Protein AF-A0A2D7A8H5-F1 (afdb_monomer_lite)

Sequence (105 aa):
MLVLTRVKIGVGGHPIDDLVSDLFSDKAAAQIIGRDYIQSTRDPFTIRKKMDSLLQVISGYDAPTKKRTVKKLIKHDFITARVVIVNGWVLSETEVTLCTLALTS

Radius of gyration: 16.03 Å; chains: 1; bounding box: 33×27×60 Å

Foldseek 3Di:
DDDPPPPPPVPDDDLLVLLCVVVPVDLVVLLVLLVQVCVPDPDPPVLVVLLVVLCVVLPPDDSVVNNVVLVVQQVVQVVVVQWDAGPNDIGHPSSSSSSNVSNVD

pLDDT: mean 79.98, std 19.79, range [26.8, 96.19]

Structure (mmCIF, N/CA/C/O backbone):
data_AF-A0A2D7A8H5-F1
#
_entry.id   AF-A0A2D7A8H5-F1
#
loop_
_atom_site.group_PDB
_atom_site.id
_atom_site.type_symbol
_atom_site.label_atom_id
_atom_site.label_alt_id
_atom_site.label_comp_id
_atom_site.label_asym_id
_atom_site.label_entity_id
_atom_site.label_seq_id
_atom_site.pdbx_PDB_ins_code
_atom_site.Cartn_x
_atom_site.Cartn_y
_atom_site.Cartn_z
_atom_site.occupancy
_atom_site.B_iso_or_equiv
_atom_site.auth_seq_id
_atom_site.auth_comp_id
_atom_site.auth_asym_id
_atom_site.auth_atom_id
_atom_site.pdbx_PDB_model_num
ATOM 1 N N . MET A 1 1 ? 17.859 12.079 -46.114 1.00 34.06 1 MET A N 1
ATOM 2 C CA . MET A 1 1 ? 17.220 10.760 -45.926 1.00 34.06 1 MET A CA 1
ATOM 3 C C . MET A 1 1 ? 17.299 10.421 -44.442 1.00 34.06 1 MET A C 1
ATOM 5 O O . MET A 1 1 ? 18.342 9.987 -43.978 1.00 34.06 1 MET A O 1
ATOM 9 N N . LEU A 1 2 ? 16.263 10.771 -43.673 1.00 28.75 2 LEU A N 1
ATOM 10 C CA . LEU A 1 2 ? 16.214 10.563 -42.221 1.00 28.75 2 LEU A CA 1
ATOM 11 C C . LEU A 1 2 ? 15.609 9.184 -41.952 1.00 28.75 2 LEU A C 1
ATOM 13 O O . LEU A 1 2 ? 14.432 8.952 -42.219 1.00 28.75 2 LEU A O 1
ATOM 17 N N . VAL A 1 3 ? 16.444 8.262 -41.481 1.00 28.30 3 VAL A N 1
ATOM 18 C CA . VAL A 1 3 ? 16.031 6.921 -41.066 1.00 28.30 3 VAL A CA 1
ATOM 19 C C . VAL A 1 3 ? 15.290 7.057 -39.738 1.00 28.30 3 VAL A C 1
ATOM 21 O O . VAL A 1 3 ? 15.896 7.269 -38.691 1.00 28.30 3 VAL A O 1
ATOM 24 N N . LEU A 1 4 ? 13.960 6.974 -39.792 1.00 26.80 4 LEU A N 1
ATOM 25 C CA . LEU A 1 4 ? 13.105 6.826 -38.617 1.00 26.80 4 LEU A CA 1
ATOM 26 C C . LEU A 1 4 ? 13.253 5.395 -38.100 1.00 26.80 4 LEU A C 1
ATOM 28 O O . LEU A 1 4 ? 12.494 4.494 -38.462 1.00 26.80 4 LEU A O 1
ATOM 32 N N . THR A 1 5 ? 14.260 5.172 -37.262 1.00 30.22 5 THR A N 1
ATOM 33 C CA . THR A 1 5 ? 14.376 3.938 -36.492 1.00 30.22 5 THR A CA 1
ATOM 34 C C . THR A 1 5 ? 13.172 3.877 -35.558 1.00 30.22 5 THR A C 1
ATOM 36 O O . THR A 1 5 ? 13.081 4.640 -34.597 1.00 30.22 5 THR A O 1
ATOM 39 N N . ARG A 1 6 ? 12.214 2.989 -35.856 1.00 27.44 6 ARG A N 1
ATOM 40 C CA . ARG A 1 6 ? 11.157 2.588 -34.922 1.00 27.44 6 ARG A CA 1
ATOM 41 C C . ARG A 1 6 ? 11.833 2.006 -33.684 1.00 27.44 6 ARG A C 1
ATOM 43 O O . ARG A 1 6 ? 12.094 0.807 -33.609 1.00 27.44 6 ARG A O 1
ATOM 50 N N . VAL A 1 7 ? 12.101 2.859 -32.702 1.00 28.33 7 VAL A N 1
ATOM 51 C CA . VAL A 1 7 ? 12.269 2.426 -31.324 1.00 28.33 7 VAL A CA 1
ATOM 52 C C . VAL A 1 7 ? 10.929 1.801 -30.964 1.00 28.33 7 VAL A C 1
ATOM 54 O O . VAL A 1 7 ? 9.924 2.496 -30.818 1.00 28.33 7 VAL A O 1
ATOM 57 N N . LYS A 1 8 ? 10.888 0.467 -30.899 1.00 32.56 8 LY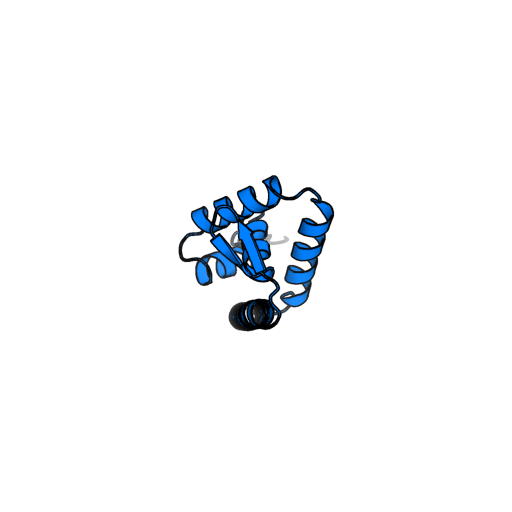S A N 1
ATOM 58 C CA . LYS A 1 8 ? 9.886 -0.224 -30.094 1.00 32.56 8 LYS A CA 1
ATOM 59 C C . LYS A 1 8 ? 10.098 0.324 -28.687 1.00 32.56 8 LYS A C 1
ATOM 61 O O . LYS A 1 8 ? 10.962 -0.154 -27.959 1.00 32.56 8 LYS A O 1
ATOM 66 N N . ILE A 1 9 ? 9.355 1.370 -28.340 1.00 34.94 9 ILE A N 1
ATOM 67 C CA . ILE A 1 9 ? 9.030 1.665 -26.956 1.00 34.94 9 ILE A CA 1
ATOM 68 C C . ILE A 1 9 ? 8.281 0.404 -26.545 1.00 34.94 9 ILE A C 1
ATOM 70 O O . ILE A 1 9 ? 7.115 0.228 -26.900 1.00 34.94 9 ILE A O 1
ATOM 74 N N . GLY A 1 10 ? 9.011 -0.565 -25.980 1.00 33.75 10 GLY A N 1
ATOM 75 C CA . GLY A 1 10 ? 8.391 -1.684 -25.295 1.00 33.75 10 GLY A CA 1
ATOM 76 C C . GLY A 1 10 ? 7.384 -1.035 -24.374 1.00 33.75 10 GLY A C 1
ATOM 77 O O . GLY A 1 10 ? 7.770 -0.135 -23.632 1.00 33.75 10 GLY A O 1
ATOM 78 N N . VAL A 1 11 ? 6.109 -1.355 -24.582 1.00 38.41 11 VAL A N 1
ATOM 79 C CA . VAL A 1 11 ? 4.982 -0.785 -23.852 1.00 38.41 11 VAL A CA 1
ATOM 80 C C . VAL A 1 11 ? 5.359 -0.900 -22.385 1.00 38.41 11 VAL A C 1
ATOM 82 O O . VAL A 1 11 ? 5.433 -2.005 -21.854 1.00 38.41 11 VAL A O 1
ATOM 85 N N . GLY A 1 12 ? 5.806 0.219 -21.816 1.00 34.38 12 GLY A N 1
ATOM 86 C CA . GLY A 1 12 ? 6.443 0.227 -20.517 1.00 34.38 12 GLY A CA 1
ATOM 87 C C . GLY A 1 12 ? 5.359 -0.135 -19.535 1.00 34.38 12 GLY A C 1
ATOM 88 O O . GLY A 1 12 ? 4.438 0.660 -19.361 1.00 34.38 12 GLY A O 1
ATOM 89 N N . GLY A 1 13 ? 5.443 -1.329 -18.945 1.00 42.16 13 GLY A N 1
ATOM 90 C CA . GLY A 1 13 ? 4.655 -1.636 -17.761 1.00 42.16 13 GLY A CA 1
ATOM 91 C C . GLY A 1 13 ? 4.832 -0.468 -16.805 1.00 42.16 13 GLY A C 1
ATOM 92 O O . GLY A 1 13 ? 5.955 0.035 -16.638 1.00 42.16 13 GLY A O 1
ATOM 93 N N . HIS A 1 14 ? 3.730 0.055 -16.271 1.00 53.53 14 HIS A N 1
ATOM 94 C CA . HIS A 1 14 ? 3.840 1.168 -15.347 1.00 53.53 14 HIS A CA 1
ATOM 95 C C . HIS A 1 14 ? 4.792 0.722 -14.226 1.00 53.53 14 HIS A C 1
ATOM 97 O O . HIS A 1 14 ? 4.675 -0.404 -13.754 1.00 53.53 14 HIS A O 1
ATOM 103 N N . PRO A 1 15 ? 5.731 1.560 -13.753 1.00 60.66 15 PRO A N 1
ATOM 104 C CA . PRO A 1 15 ? 6.701 1.171 -12.719 1.00 60.66 15 PRO A CA 1
ATOM 105 C C . PRO A 1 15 ? 6.062 0.707 -11.392 1.00 60.66 15 PRO A C 1
ATOM 107 O O . PRO A 1 15 ? 6.767 0.286 -10.478 1.00 60.66 15 PRO A O 1
ATOM 110 N N . ILE A 1 16 ? 4.738 0.827 -11.285 1.00 68.00 16 ILE A N 1
ATOM 111 C CA . ILE A 1 16 ? 3.877 0.311 -10.227 1.00 68.00 16 ILE A CA 1
ATOM 112 C C . ILE A 1 16 ? 3.471 -1.152 -10.464 1.00 68.00 16 ILE A C 1
ATOM 114 O O . ILE A 1 16 ? 3.352 -1.874 -9.486 1.00 68.00 16 ILE A O 1
ATOM 118 N N . ASP A 1 17 ? 3.298 -1.619 -11.702 1.00 66.50 17 ASP A N 1
ATOM 119 C CA . ASP A 1 17 ? 2.838 -2.984 -12.001 1.00 66.50 17 ASP A CA 1
ATOM 120 C C . ASP A 1 17 ? 3.811 -4.051 -11.512 1.00 66.50 17 ASP A C 1
ATOM 122 O O . ASP A 1 17 ? 3.390 -5.028 -10.889 1.00 66.50 17 ASP A O 1
ATOM 126 N N . ASP A 1 18 ? 5.108 -3.832 -11.730 1.00 68.38 18 ASP A N 1
ATOM 127 C CA . ASP A 1 18 ? 6.157 -4.716 -11.219 1.00 68.38 18 ASP A CA 1
ATOM 128 C C . ASP A 1 18 ? 6.149 -4.724 -9.689 1.00 68.38 18 ASP A C 1
ATOM 130 O O . ASP A 1 18 ? 6.306 -5.763 -9.057 1.00 68.38 18 ASP A O 1
ATOM 134 N N . LEU A 1 19 ? 5.911 -3.560 -9.078 1.00 71.94 19 LEU A N 1
ATOM 135 C CA . LEU A 1 19 ? 5.889 -3.403 -7.630 1.00 71.94 19 LEU A CA 1
ATOM 136 C C . LEU A 1 19 ? 4.658 -4.075 -7.002 1.00 71.94 19 LEU A C 1
ATOM 138 O O . LEU A 1 19 ? 4.772 -4.708 -5.956 1.00 71.94 19 LEU A O 1
ATOM 142 N N . VAL A 1 20 ? 3.495 -3.944 -7.642 1.00 72.44 20 VAL A N 1
ATOM 143 C CA . VAL A 1 20 ? 2.235 -4.564 -7.227 1.00 72.44 20 VAL A CA 1
ATOM 144 C C . VAL A 1 20 ? 2.329 -6.075 -7.384 1.00 72.44 20 VAL A C 1
ATOM 146 O O . VAL A 1 20 ? 2.005 -6.781 -6.440 1.00 72.44 20 VAL A O 1
ATOM 149 N N . SER A 1 21 ? 2.843 -6.574 -8.509 1.00 70.94 21 SER A N 1
ATOM 150 C CA . SER A 1 21 ? 3.009 -8.018 -8.740 1.00 70.94 21 SER A CA 1
ATOM 151 C C . SER A 1 21 ? 4.039 -8.650 -7.793 1.00 70.94 21 SER A C 1
ATOM 153 O O . SER A 1 21 ? 3.895 -9.800 -7.388 1.00 70.94 21 SER A O 1
ATOM 155 N N . ASP A 1 22 ? 5.067 -7.895 -7.395 1.00 70.25 22 ASP A N 1
ATOM 156 C CA . ASP A 1 22 ? 6.092 -8.358 -6.453 1.00 70.25 22 ASP A CA 1
ATOM 157 C C . ASP A 1 22 ? 5.662 -8.316 -4.978 1.00 70.25 22 ASP A C 1
ATOM 159 O O . ASP A 1 22 ? 6.254 -9.016 -4.146 1.00 70.25 22 ASP A O 1
ATOM 163 N N . LEU A 1 23 ? 4.734 -7.423 -4.620 1.00 71.38 23 LEU A N 1
ATOM 164 C CA . LEU A 1 23 ? 4.266 -7.228 -3.241 1.00 71.38 23 LEU A CA 1
ATOM 165 C C . LEU A 1 23 ? 2.960 -7.966 -2.963 1.00 71.38 23 LEU A C 1
ATOM 167 O O . LEU A 1 23 ? 2.760 -8.431 -1.843 1.00 71.38 23 LEU A O 1
ATOM 171 N N . PHE A 1 24 ? 2.112 -8.104 -3.976 1.00 74.75 24 PHE A N 1
ATOM 172 C CA . PHE A 1 24 ? 0.845 -8.805 -3.909 1.00 74.75 24 PHE A CA 1
ATOM 173 C C . PHE A 1 24 ? 0.907 -9.993 -4.857 1.00 74.75 24 PHE A C 1
ATOM 175 O O . PHE A 1 24 ? 1.078 -9.840 -6.062 1.00 74.75 24 PHE A O 1
ATOM 182 N N . SER A 1 25 ? 0.726 -11.194 -4.313 1.00 73.56 25 SER A N 1
ATOM 183 C CA . SER A 1 25 ? 0.704 -12.428 -5.106 1.00 73.56 25 SER A CA 1
ATOM 184 C C . SER A 1 25 ? -0.449 -12.478 -6.118 1.00 73.56 25 SER A C 1
ATOM 186 O O . SER A 1 25 ? -0.441 -13.326 -7.004 1.00 73.56 25 SER A O 1
ATOM 188 N N . ASP A 1 26 ? -1.428 -11.579 -5.987 1.00 81.94 26 ASP A N 1
ATOM 189 C CA . ASP A 1 26 ? -2.598 -11.466 -6.848 1.00 81.94 26 ASP A CA 1
ATOM 190 C C . ASP A 1 26 ? -2.908 -9.981 -7.140 1.00 81.94 26 ASP A C 1
ATOM 192 O O . ASP A 1 26 ? -3.388 -9.240 -6.274 1.00 81.94 26 ASP A O 1
ATOM 196 N N . LYS A 1 27 ? -2.641 -9.539 -8.382 1.00 83.06 27 LYS A N 1
ATOM 197 C CA . LYS A 1 27 ? -2.954 -8.173 -8.847 1.00 83.06 27 LYS A CA 1
ATOM 198 C C . LYS A 1 27 ? -4.461 -7.892 -8.796 1.00 83.06 27 LYS A C 1
ATOM 200 O O . LYS A 1 27 ? -4.849 -6.767 -8.483 1.00 83.06 27 LYS A O 1
ATOM 205 N N . ALA A 1 28 ? -5.314 -8.882 -9.069 1.00 86.25 28 ALA A N 1
ATOM 206 C CA . ALA A 1 28 ? -6.762 -8.697 -9.036 1.00 86.25 28 ALA A CA 1
ATOM 207 C C . ALA A 1 28 ? -7.245 -8.437 -7.603 1.00 86.25 28 ALA A C 1
ATOM 209 O O . ALA A 1 28 ? -8.042 -7.524 -7.384 1.00 86.25 28 ALA A O 1
ATOM 210 N N . ALA A 1 29 ? -6.698 -9.154 -6.618 1.00 86.12 29 ALA A N 1
ATOM 211 C CA . ALA A 1 29 ? -6.978 -8.889 -5.208 1.00 86.12 29 ALA A CA 1
ATOM 212 C C . ALA A 1 29 ? -6.559 -7.465 -4.796 1.00 86.12 29 ALA A C 1
ATOM 214 O O . ALA A 1 29 ? -7.337 -6.755 -4.157 1.00 86.12 29 ALA A O 1
ATOM 215 N N . ALA A 1 30 ? -5.374 -7.008 -5.222 1.00 88.75 30 ALA A N 1
ATOM 216 C CA . ALA A 1 30 ? -4.913 -5.642 -4.958 1.00 88.75 30 ALA A CA 1
ATOM 217 C C . ALA A 1 30 ? -5.857 -4.584 -5.563 1.00 88.75 30 ALA A C 1
ATOM 219 O O . ALA A 1 30 ? -6.202 -3.605 -4.902 1.00 88.75 30 ALA A O 1
ATOM 220 N N . GLN A 1 31 ? -6.339 -4.802 -6.789 1.00 90.88 31 GLN A N 1
ATOM 221 C CA . GLN A 1 31 ? -7.306 -3.910 -7.434 1.00 90.88 31 GLN A CA 1
ATOM 222 C C . GLN A 1 31 ? -8.666 -3.899 -6.723 1.00 90.88 31 GLN A C 1
ATOM 224 O O . GLN A 1 31 ? -9.264 -2.833 -6.574 1.00 90.88 31 GLN A O 1
ATOM 229 N N . ILE A 1 32 ? -9.160 -5.053 -6.263 1.00 91.69 32 ILE A N 1
ATOM 230 C CA . ILE A 1 32 ? -10.413 -5.139 -5.496 1.00 91.69 32 ILE A CA 1
ATOM 231 C C . ILE A 1 32 ? -10.291 -4.324 -4.205 1.00 91.69 32 ILE A C 1
ATOM 233 O O . ILE A 1 32 ? -11.093 -3.423 -3.975 1.00 91.69 32 ILE A O 1
ATOM 237 N N . ILE A 1 33 ? -9.228 -4.547 -3.429 1.00 90.94 33 ILE A N 1
ATOM 238 C CA . ILE A 1 33 ? -8.966 -3.807 -2.187 1.00 90.94 33 ILE A CA 1
ATOM 239 C C . ILE A 1 33 ? -8.839 -2.301 -2.455 1.00 90.94 33 ILE A C 1
ATOM 241 O O . ILE A 1 33 ? -9.396 -1.488 -1.718 1.00 90.94 33 ILE A O 1
ATOM 245 N N . GLY A 1 34 ? -8.125 -1.912 -3.517 1.00 92.06 34 GLY A N 1
ATOM 246 C CA . GLY A 1 34 ? -7.979 -0.508 -3.904 1.00 92.06 34 GLY A CA 1
ATOM 247 C C . GLY A 1 34 ? -9.321 0.143 -4.236 1.00 92.06 34 GLY A C 1
ATOM 248 O O . GLY A 1 34 ? -9.586 1.275 -3.829 1.00 92.06 34 GLY A O 1
ATOM 249 N N . ARG A 1 35 ? -10.198 -0.583 -4.938 1.00 93.12 35 ARG A N 1
ATOM 250 C CA . ARG A 1 35 ? -11.541 -0.112 -5.293 1.00 93.12 35 ARG A CA 1
ATOM 251 C C . ARG A 1 35 ? -12.408 0.059 -4.052 1.00 93.12 35 ARG A C 1
ATOM 253 O O . ARG A 1 35 ? -13.017 1.115 -3.891 1.00 93.12 35 ARG A O 1
ATOM 260 N N . ASP A 1 36 ? -12.417 -0.941 -3.179 1.00 93.00 36 ASP A N 1
ATOM 261 C CA . ASP A 1 36 ? -13.176 -0.922 -1.929 1.00 93.00 36 ASP A CA 1
ATOM 262 C C . ASP A 1 36 ? -12.720 0.235 -1.029 1.00 93.00 36 ASP A C 1
ATOM 264 O O . ASP A 1 36 ? -13.538 0.957 -0.453 1.00 93.00 36 ASP A O 1
ATOM 268 N N . TYR A 1 37 ? -11.409 0.487 -0.971 1.00 92.62 37 TYR A N 1
ATOM 269 C CA . TYR A 1 37 ? -10.862 1.620 -0.234 1.00 92.62 37 TYR A CA 1
ATOM 270 C C . TYR A 1 37 ? -11.354 2.964 -0.782 1.00 92.62 37 TYR A C 1
ATOM 272 O O . TYR A 1 37 ? -11.868 3.773 -0.010 1.00 92.62 37 TYR A O 1
ATOM 280 N N . ILE A 1 38 ? -11.271 3.196 -2.099 1.00 91.38 38 ILE A N 1
ATOM 281 C CA . ILE A 1 38 ? -11.788 4.429 -2.719 1.00 91.38 38 ILE 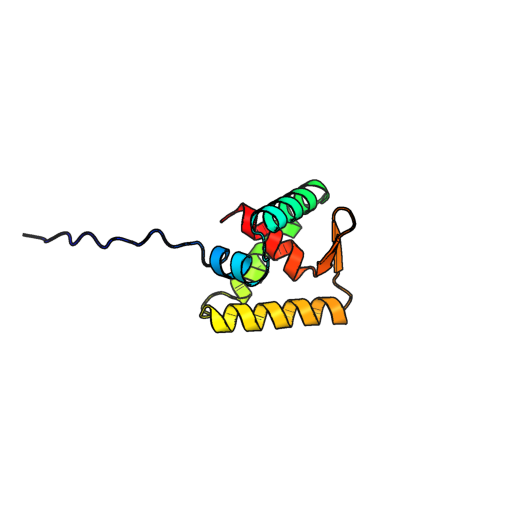A CA 1
ATOM 282 C C . ILE A 1 38 ? -13.278 4.607 -2.423 1.00 91.38 38 ILE A C 1
ATOM 284 O O . ILE A 1 38 ? -13.696 5.703 -2.059 1.00 91.38 38 ILE A O 1
ATOM 288 N N . GLN A 1 39 ? -14.075 3.547 -2.575 1.00 90.94 39 GLN A N 1
ATOM 289 C CA . GLN A 1 39 ? -15.527 3.608 -2.389 1.00 90.94 39 GLN A CA 1
ATOM 290 C C . GLN A 1 39 ? -15.928 3.868 -0.934 1.00 90.94 39 GLN A C 1
ATOM 292 O O . GLN A 1 39 ? -16.920 4.549 -0.681 1.00 90.94 39 GLN A O 1
ATOM 297 N N . SER A 1 40 ? -15.162 3.338 0.020 1.00 87.75 40 SER A N 1
ATOM 298 C CA . SER A 1 40 ? -15.403 3.544 1.452 1.00 87.75 40 SER A CA 1
ATOM 299 C C . SER A 1 40 ? -14.947 4.919 1.957 1.00 87.75 40 SER A C 1
ATOM 301 O O . SER A 1 40 ? -15.412 5.380 3.004 1.00 87.75 40 SER A O 1
ATOM 303 N N . THR A 1 41 ? -14.058 5.597 1.224 1.00 85.12 41 THR A N 1
ATOM 304 C CA . THR A 1 41 ? -13.528 6.899 1.626 1.00 85.12 41 THR A CA 1
ATOM 305 C C . THR A 1 41 ? -14.488 8.032 1.275 1.00 85.12 41 THR A C 1
ATOM 307 O O . THR A 1 41 ? -15.050 8.094 0.184 1.00 85.12 41 THR A O 1
ATOM 310 N N . ARG A 1 42 ? -14.614 9.009 2.179 1.00 80.38 42 ARG A N 1
ATOM 311 C CA . ARG A 1 42 ? -15.405 10.232 1.940 1.00 80.38 42 ARG A CA 1
ATOM 312 C C . ARG A 1 42 ? -14.604 11.372 1.306 1.00 80.38 42 ARG A C 1
ATOM 314 O O . ARG A 1 42 ? -15.198 12.353 0.876 1.00 80.38 42 ARG A O 1
ATOM 321 N N . ASP A 1 43 ? 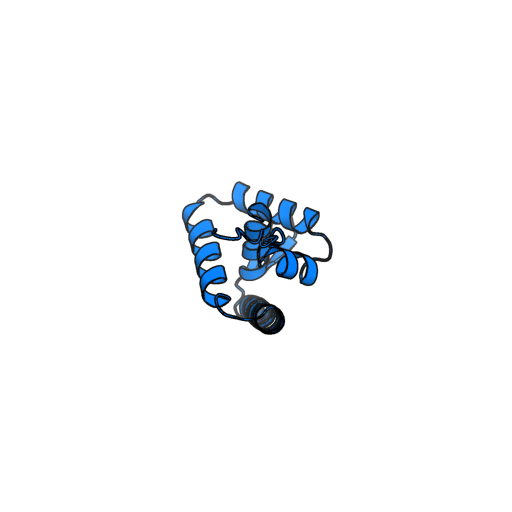-13.279 11.244 1.250 1.00 84.06 43 ASP A N 1
ATOM 322 C CA . ASP A 1 43 ? -12.366 12.251 0.708 1.00 84.06 43 ASP A CA 1
ATOM 323 C C . ASP A 1 43 ? -11.429 11.686 -0.387 1.00 84.06 43 ASP A C 1
ATOM 325 O O . ASP A 1 43 ? -10.320 11.212 -0.103 1.00 84.06 43 ASP A O 1
ATOM 329 N N . PRO A 1 44 ? -11.843 11.773 -1.664 1.00 78.88 44 PRO A N 1
ATOM 330 C CA . PRO A 1 44 ? -11.022 11.370 -2.805 1.00 78.88 44 PRO A CA 1
ATOM 331 C C . PRO A 1 44 ? -9.732 12.189 -2.971 1.00 78.88 44 PRO A C 1
ATOM 333 O O . PRO A 1 44 ? -8.750 11.688 -3.527 1.00 78.88 44 PRO A O 1
ATOM 336 N N . PHE A 1 45 ? -9.703 13.442 -2.500 1.00 85.06 45 PHE A N 1
ATOM 337 C CA . PHE A 1 45 ? -8.532 14.310 -2.639 1.00 85.06 45 PHE A CA 1
ATOM 338 C C . PHE A 1 45 ? -7.380 13.817 -1.764 1.00 85.06 45 PHE A C 1
ATOM 340 O O . PHE A 1 45 ? -6.233 13.747 -2.216 1.00 85.06 45 PHE A O 1
ATOM 347 N N . THR A 1 46 ? -7.691 13.388 -0.539 1.00 87.94 46 THR A N 1
ATOM 348 C CA . THR A 1 46 ? -6.703 12.782 0.358 1.00 87.94 46 THR A CA 1
ATOM 349 C C . THR A 1 46 ? -6.089 11.515 -0.236 1.00 87.94 46 THR A C 1
ATOM 351 O O . THR A 1 46 ? -4.874 11.334 -0.137 1.00 87.94 46 THR A O 1
ATOM 354 N N . ILE A 1 47 ? -6.879 10.667 -0.906 1.00 87.44 47 ILE A N 1
ATOM 355 C CA . ILE A 1 47 ? -6.352 9.472 -1.585 1.00 87.44 47 ILE A CA 1
ATOM 356 C C . ILE A 1 47 ? -5.351 9.862 -2.671 1.00 87.44 47 ILE A C 1
ATOM 358 O O . ILE A 1 47 ? -4.215 9.386 -2.650 1.00 87.44 47 ILE A O 1
ATOM 362 N N . ARG A 1 48 ? -5.735 10.765 -3.583 1.00 87.81 48 ARG A N 1
ATOM 363 C CA . ARG A 1 48 ? -4.844 11.206 -4.666 1.00 87.81 48 ARG A CA 1
ATOM 364 C C . ARG A 1 48 ? -3.540 11.788 -4.113 1.00 87.81 48 ARG A C 1
ATOM 366 O O . ARG A 1 48 ? -2.466 11.417 -4.569 1.00 87.81 48 ARG A O 1
ATOM 373 N N . LYS A 1 49 ? -3.615 12.612 -3.066 1.00 90.81 49 LYS A N 1
ATOM 374 C CA . LYS A 1 49 ? -2.424 13.178 -2.417 1.00 90.81 49 LYS A CA 1
ATOM 375 C C . LYS A 1 49 ? -1.496 12.100 -1.840 1.00 90.81 49 LYS A C 1
ATOM 377 O O . LYS A 1 49 ? -0.276 12.230 -1.956 1.00 90.81 49 LYS A O 1
ATOM 382 N N . LYS A 1 50 ? -2.043 11.045 -1.223 1.00 91.50 50 LYS A N 1
ATOM 383 C CA . LYS A 1 50 ? -1.252 9.908 -0.713 1.00 91.50 50 LYS A CA 1
ATOM 384 C C . LYS A 1 50 ? -0.578 9.141 -1.853 1.00 91.50 50 LYS A C 1
ATOM 386 O O . LYS A 1 50 ? 0.609 8.840 -1.748 1.00 91.50 50 LYS A O 1
ATOM 391 N N . MET A 1 51 ? -1.301 8.894 -2.948 1.00 90.25 51 MET A N 1
ATOM 392 C CA . MET A 1 51 ? -0.759 8.254 -4.155 1.00 90.25 51 MET A CA 1
ATOM 393 C C . MET A 1 51 ? 0.406 9.059 -4.742 1.00 90.25 51 MET A C 1
ATOM 395 O O . MET A 1 51 ? 1.488 8.509 -4.943 1.00 90.25 51 MET A O 1
ATOM 399 N N . ASP A 1 52 ? 0.216 10.366 -4.938 1.00 90.44 52 ASP A N 1
ATOM 400 C CA . ASP A 1 52 ? 1.242 11.258 -5.487 1.00 90.44 52 ASP A CA 1
ATOM 401 C C . ASP A 1 52 ? 2.471 11.331 -4.573 1.00 90.44 52 ASP A C 1
ATOM 403 O O . ASP A 1 52 ? 3.606 11.258 -5.044 1.00 90.44 52 ASP A O 1
ATOM 407 N N . SER A 1 53 ? 2.259 11.405 -3.255 1.00 91.75 53 SER A N 1
ATOM 408 C CA . SER A 1 53 ? 3.350 11.417 -2.272 1.00 91.75 53 SER A CA 1
ATOM 409 C C . SER A 1 53 ? 4.172 10.129 -2.332 1.00 91.75 53 SER A C 1
ATOM 411 O O . SER A 1 53 ? 5.401 10.179 -2.336 1.00 91.75 53 SER A O 1
ATOM 413 N N . LEU A 1 54 ? 3.513 8.968 -2.419 1.00 90.56 54 LEU A N 1
ATOM 414 C CA . LEU A 1 54 ? 4.207 7.686 -2.525 1.00 90.56 54 LEU A CA 1
ATOM 415 C C . LEU A 1 54 ? 4.999 7.589 -3.834 1.00 90.56 54 LEU A C 1
ATOM 417 O O . LEU A 1 54 ? 6.161 7.186 -3.808 1.00 90.56 54 LEU A O 1
ATOM 421 N N . LEU A 1 55 ? 4.402 8.006 -4.956 1.00 89.50 55 LEU A N 1
ATOM 422 C CA . LEU A 1 55 ? 5.070 8.050 -6.257 1.00 89.50 55 LEU A CA 1
ATOM 423 C C . LEU A 1 55 ? 6.304 8.954 -6.237 1.00 89.50 55 LEU A C 1
ATOM 425 O O . LEU A 1 55 ? 7.345 8.555 -6.753 1.00 89.50 55 LEU A O 1
ATOM 429 N N . GLN A 1 56 ? 6.219 10.131 -5.612 1.00 90.25 56 GLN A N 1
ATOM 430 C CA . GLN A 1 56 ? 7.359 11.036 -5.455 1.00 90.25 56 GLN A CA 1
ATOM 431 C C . GLN A 1 56 ? 8.482 10.400 -4.632 1.00 90.25 56 GLN A C 1
ATOM 433 O O . GLN A 1 56 ? 9.637 10.447 -5.053 1.00 90.25 56 GLN A O 1
ATOM 438 N N . VAL A 1 57 ? 8.157 9.746 -3.511 1.00 89.94 57 VAL A N 1
ATOM 439 C CA . VAL A 1 57 ? 9.148 9.086 -2.639 1.00 89.94 57 VAL A CA 1
ATOM 440 C C . VAL A 1 57 ? 9.925 7.995 -3.372 1.00 89.94 57 VAL A C 1
ATOM 442 O O . VAL A 1 57 ? 11.115 7.817 -3.127 1.00 89.94 57 VAL A O 1
ATOM 445 N N . ILE A 1 58 ? 9.265 7.252 -4.260 1.00 87.62 58 ILE A N 1
ATOM 446 C CA . ILE A 1 58 ? 9.897 6.153 -5.003 1.00 87.62 58 ILE A CA 1
ATOM 447 C C . ILE A 1 58 ? 10.384 6.575 -6.397 1.00 87.62 58 ILE A C 1
ATOM 449 O O . ILE A 1 58 ? 10.939 5.753 -7.133 1.00 87.62 58 ILE A O 1
ATOM 453 N N . SER A 1 59 ? 10.161 7.833 -6.786 1.00 86.38 59 SER A N 1
ATOM 454 C CA . SER A 1 59 ? 10.585 8.362 -8.080 1.00 86.38 59 SER A CA 1
ATOM 455 C C . SER A 1 59 ? 12.112 8.397 -8.175 1.00 86.38 59 SER A C 1
ATOM 457 O O . SER A 1 59 ? 12.813 8.605 -7.190 1.00 86.38 59 SER A O 1
ATOM 459 N N . GLY A 1 60 ? 12.652 8.119 -9.362 1.00 82.88 60 GLY A N 1
ATOM 460 C CA . GLY A 1 60 ? 14.102 8.093 -9.588 1.00 82.88 60 GLY A CA 1
ATOM 461 C C . GLY A 1 60 ? 14.846 6.875 -9.020 1.00 82.88 60 GLY A C 1
ATOM 462 O O . GLY A 1 60 ? 16.012 6.687 -9.352 1.00 82.88 60 GLY A O 1
ATOM 463 N N . TYR A 1 61 ? 14.196 6.015 -8.228 1.00 86.00 61 TYR A N 1
ATOM 464 C CA . TYR A 1 61 ? 14.781 4.751 -7.775 1.00 86.00 61 TYR A CA 1
ATOM 465 C C . TYR A 1 61 ? 14.624 3.628 -8.810 1.00 86.00 61 TYR A C 1
ATOM 467 O O . TYR A 1 61 ? 13.628 3.547 -9.540 1.00 86.00 61 TYR A O 1
ATOM 475 N N . ASP A 1 62 ? 15.598 2.721 -8.839 1.00 86.94 62 ASP A N 1
ATOM 476 C CA . ASP A 1 62 ? 15.512 1.458 -9.569 1.00 86.94 62 ASP A CA 1
ATOM 477 C C . ASP A 1 62 ? 14.546 0.477 -8.875 1.00 86.94 62 ASP A C 1
ATOM 479 O O . ASP A 1 62 ? 14.185 0.643 -7.706 1.00 86.94 62 ASP A O 1
ATOM 483 N N . ALA A 1 63 ? 14.087 -0.550 -9.596 1.00 83.56 63 ALA A N 1
ATOM 484 C CA . ALA A 1 63 ? 13.097 -1.506 -9.084 1.00 83.56 63 ALA A CA 1
ATOM 485 C C . ALA A 1 63 ? 13.488 -2.149 -7.727 1.00 83.56 63 ALA A C 1
ATOM 487 O O . ALA A 1 63 ? 12.660 -2.135 -6.805 1.00 83.56 63 ALA A O 1
ATOM 488 N N . PRO A 1 64 ? 14.733 -2.632 -7.519 1.00 87.31 64 PRO A N 1
ATOM 489 C CA . PRO A 1 64 ? 15.157 -3.171 -6.226 1.00 87.31 64 PRO A CA 1
ATOM 490 C C . PRO A 1 64 ? 15.075 -2.156 -5.078 1.00 87.31 64 PRO A C 1
ATOM 492 O O . PRO A 1 64 ? 14.603 -2.492 -3.982 1.00 87.31 64 PRO A O 1
ATOM 495 N N . THR A 1 65 ? 15.499 -0.909 -5.308 1.00 88.06 65 THR A N 1
ATOM 496 C CA . THR A 1 65 ? 15.461 0.134 -4.274 1.00 88.06 65 THR A CA 1
ATOM 497 C C . THR A 1 65 ? 14.032 0.560 -3.978 1.00 88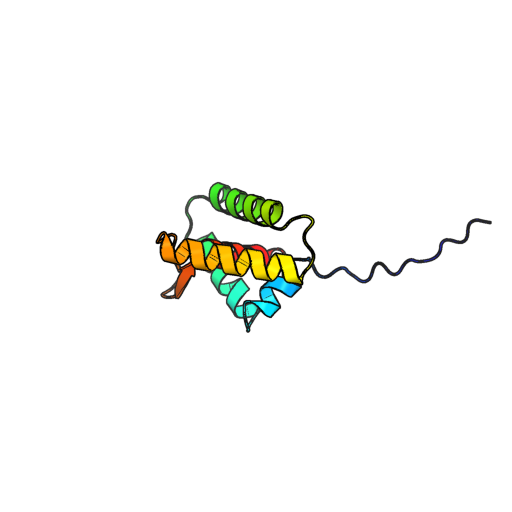.06 65 THR A C 1
ATOM 499 O O . THR A 1 65 ? 13.679 0.658 -2.803 1.00 88.06 65 THR A O 1
ATOM 502 N N . LYS A 1 66 ? 13.172 0.710 -4.997 1.00 88.56 66 LYS A N 1
ATOM 503 C CA . LYS A 1 66 ? 11.734 0.974 -4.807 1.00 88.56 66 LYS A CA 1
ATOM 504 C C . LYS A 1 66 ? 11.102 -0.060 -3.880 1.00 88.56 66 LYS A C 1
ATOM 506 O O . LYS A 1 66 ? 10.492 0.307 -2.876 1.00 88.56 66 LYS A O 1
ATOM 511 N N . LYS A 1 67 ? 11.329 -1.349 -4.151 1.00 87.44 67 LYS A N 1
ATOM 512 C CA . LYS A 1 67 ? 10.816 -2.460 -3.335 1.00 87.44 67 LYS A CA 1
ATOM 513 C C . LYS A 1 67 ? 11.297 -2.383 -1.889 1.00 87.44 67 LYS A C 1
ATOM 515 O O . LYS A 1 67 ? 10.503 -2.517 -0.958 1.00 87.44 67 LYS A O 1
ATOM 520 N N . ARG A 1 68 ? 12.597 -2.154 -1.678 1.00 90.56 68 ARG A N 1
ATOM 521 C CA . ARG A 1 68 ? 13.169 -2.026 -0.329 1.00 90.56 68 ARG A CA 1
ATOM 522 C C . ARG A 1 68 ? 12.586 -0.822 0.414 1.00 90.56 68 ARG A C 1
ATOM 524 O O . ARG A 1 68 ? 12.270 -0.951 1.595 1.00 90.56 68 ARG A O 1
ATOM 531 N N . THR A 1 69 ? 12.446 0.320 -0.254 1.00 92.25 69 THR A N 1
ATOM 532 C CA . THR A 1 69 ? 11.870 1.542 0.321 1.00 92.25 69 THR A CA 1
ATOM 533 C C . THR A 1 69 ? 10.418 1.322 0.723 1.00 92.25 69 THR A C 1
ATOM 535 O O . THR A 1 69 ? 10.056 1.591 1.863 1.00 92.25 69 THR A O 1
ATOM 538 N N . VAL A 1 70 ? 9.611 0.725 -0.151 1.00 91.75 70 VAL A N 1
ATOM 539 C CA . VAL A 1 70 ? 8.204 0.417 0.128 1.00 91.75 70 VAL A CA 1
ATOM 540 C C . VAL A 1 70 ? 8.061 -0.534 1.313 1.00 91.75 70 VAL A C 1
ATOM 542 O O . VAL A 1 70 ? 7.313 -0.240 2.239 1.00 91.75 70 VAL A O 1
ATOM 545 N N . LYS A 1 71 ? 8.847 -1.617 1.374 1.00 92.00 71 LYS A N 1
ATOM 546 C CA . LYS A 1 71 ? 8.833 -2.524 2.536 1.00 92.00 71 LYS A CA 1
ATOM 547 C C . LYS A 1 71 ? 9.199 -1.818 3.846 1.00 92.00 71 LYS A C 1
ATOM 549 O O . LYS A 1 71 ? 8.646 -2.149 4.893 1.00 92.00 71 LYS A O 1
ATOM 554 N N . LYS A 1 72 ? 10.120 -0.847 3.808 1.00 94.88 72 LYS A N 1
ATOM 555 C CA . LYS A 1 72 ? 10.452 -0.024 4.982 1.00 94.88 72 LYS A CA 1
ATOM 556 C C . LYS A 1 72 ? 9.279 0.864 5.400 1.00 94.88 72 LYS A C 1
ATOM 558 O O . LYS A 1 72 ? 9.021 0.955 6.596 1.00 94.88 72 LYS A O 1
ATOM 563 N N . LEU A 1 73 ? 8.576 1.473 4.445 1.00 94.81 73 LEU A N 1
ATOM 564 C CA . LEU A 1 73 ? 7.393 2.298 4.712 1.00 94.81 73 LEU A CA 1
ATOM 565 C C . LEU A 1 73 ? 6.252 1.471 5.313 1.00 94.81 73 LEU A C 1
ATOM 567 O O . LEU A 1 73 ? 5.720 1.854 6.347 1.00 94.81 73 LEU A O 1
ATOM 571 N N . ILE A 1 74 ? 5.964 0.293 4.754 1.00 93.88 74 ILE A N 1
ATOM 572 C CA . ILE A 1 74 ? 4.960 -0.639 5.296 1.00 93.88 74 ILE A CA 1
ATOM 573 C C . ILE A 1 74 ? 5.297 -1.003 6.746 1.00 93.88 74 ILE A C 1
ATOM 575 O O . ILE A 1 74 ? 4.462 -0.884 7.641 1.00 93.88 74 ILE A O 1
ATOM 579 N N . LYS A 1 75 ? 6.554 -1.386 7.010 1.00 94.62 75 LYS A N 1
ATOM 580 C CA . LYS A 1 75 ? 7.005 -1.697 8.372 1.00 94.62 75 LYS A CA 1
ATOM 581 C C . LYS A 1 75 ? 6.840 -0.500 9.313 1.00 94.62 75 LYS A C 1
ATOM 583 O O . LYS A 1 75 ? 6.404 -0.676 10.447 1.00 94.62 75 LYS A O 1
ATOM 588 N N . HIS A 1 76 ? 7.204 0.697 8.860 1.00 95.62 76 HIS A N 1
ATOM 589 C CA . HIS A 1 76 ? 7.052 1.924 9.636 1.00 95.62 76 HIS A CA 1
ATOM 590 C C . HIS A 1 76 ? 5.579 2.223 9.948 1.00 95.62 76 HIS A C 1
ATOM 592 O O . HIS A 1 76 ? 5.259 2.579 11.081 1.00 95.62 76 HIS A O 1
ATOM 598 N N . ASP A 1 77 ? 4.680 2.044 8.983 1.00 96.19 77 ASP A N 1
ATOM 599 C CA . ASP A 1 77 ? 3.247 2.259 9.173 1.00 96.19 77 ASP A CA 1
ATOM 600 C C . ASP A 1 77 ? 2.677 1.341 10.258 1.00 96.19 77 ASP A C 1
ATOM 602 O O . ASP A 1 77 ? 1.982 1.818 11.150 1.00 96.19 77 ASP A O 1
ATOM 606 N N . PHE A 1 78 ? 3.043 0.057 10.267 1.00 92.62 78 PHE A N 1
ATOM 607 C CA . PHE A 1 78 ? 2.621 -0.850 11.339 1.00 92.62 78 PHE A CA 1
ATOM 608 C C . PHE A 1 78 ? 3.178 -0.448 12.711 1.00 92.62 78 PHE A C 1
ATOM 610 O O . PHE A 1 78 ? 2.436 -0.443 13.690 1.00 92.62 78 PHE A O 1
ATOM 617 N N . ILE A 1 79 ? 4.457 -0.062 12.791 1.00 96.00 79 ILE A N 1
ATOM 618 C CA . ILE A 1 79 ? 5.080 0.397 14.049 1.00 96.00 79 ILE A CA 1
ATOM 619 C C . ILE A 1 79 ? 4.385 1.653 14.590 1.00 96.00 79 ILE A C 1
ATOM 621 O O . ILE A 1 79 ? 4.250 1.816 15.799 1.00 96.00 79 ILE A O 1
ATOM 625 N N . THR A 1 80 ? 3.941 2.536 13.697 1.00 95.69 80 THR A N 1
ATOM 626 C CA . THR A 1 80 ? 3.300 3.813 14.041 1.00 95.69 80 THR A CA 1
ATOM 627 C C . THR A 1 80 ? 1.771 3.747 14.050 1.00 95.69 80 THR A C 1
ATOM 629 O O . THR A 1 80 ? 1.121 4.786 14.126 1.00 95.69 80 THR A O 1
ATOM 632 N N . ALA A 1 81 ? 1.191 2.542 13.988 1.00 94.00 81 ALA A N 1
ATOM 633 C CA . ALA A 1 81 ? -0.254 2.299 13.952 1.00 94.00 81 ALA A CA 1
ATOM 634 C C . ALA A 1 81 ? -1.004 3.029 12.814 1.00 94.00 81 ALA A C 1
ATOM 636 O O . ALA A 1 81 ? -2.200 3.305 12.915 1.00 94.00 81 ALA A O 1
ATOM 637 N N . ARG A 1 82 ? -0.326 3.307 11.695 1.00 94.31 82 ARG A N 1
ATOM 638 C CA . ARG A 1 82 ? -0.917 3.843 10.460 1.00 94.31 82 ARG A CA 1
ATOM 639 C C . ARG A 1 82 ? -1.515 2.710 9.631 1.00 94.31 82 ARG A C 1
ATOM 641 O O . ARG A 1 82 ? -0.988 2.328 8.585 1.00 94.31 82 ARG A O 1
ATOM 648 N N . VAL A 1 83 ? -2.607 2.155 10.141 1.00 92.50 83 VAL A N 1
ATOM 649 C CA . VAL A 1 83 ? -3.330 1.035 9.533 1.00 92.50 83 VAL A CA 1
ATOM 650 C C . VAL A 1 83 ? -4.729 1.451 9.092 1.00 92.50 83 VAL A C 1
ATOM 652 O O . VAL A 1 83 ? -5.349 2.340 9.672 1.00 92.50 83 VAL A O 1
ATOM 655 N N . VAL A 1 84 ? -5.228 0.790 8.056 1.00 91.00 84 VAL A N 1
ATOM 656 C CA . VAL A 1 84 ? -6.559 0.972 7.484 1.00 91.00 84 VAL A CA 1
ATOM 657 C C . VAL A 1 84 ? -7.240 -0.387 7.434 1.00 91.00 84 VAL A C 1
ATOM 659 O O . VAL A 1 84 ? -6.611 -1.392 7.104 1.00 91.00 84 VAL A O 1
ATOM 662 N N . ILE A 1 85 ? -8.533 -0.410 7.757 1.00 90.94 85 ILE A N 1
ATOM 663 C CA . ILE A 1 85 ? -9.360 -1.606 7.633 1.00 90.94 85 ILE A CA 1
ATOM 664 C C . ILE A 1 85 ? -10.236 -1.464 6.391 1.00 90.94 85 ILE A C 1
ATOM 666 O O . ILE A 1 85 ? -11.019 -0.521 6.296 1.00 90.94 85 ILE A O 1
ATOM 670 N N . VAL A 1 86 ? -10.118 -2.405 5.457 1.00 89.19 86 VAL A N 1
ATOM 671 C CA . VAL A 1 86 ? -10.933 -2.462 4.234 1.00 89.19 86 VAL A CA 1
ATOM 672 C C . VAL A 1 86 ? -11.586 -3.834 4.184 1.00 89.19 86 VAL A C 1
ATOM 674 O O . VAL A 1 86 ? -10.884 -4.827 4.063 1.00 89.19 86 VAL A O 1
ATOM 677 N N . ASN A 1 87 ? -12.912 -3.919 4.327 1.00 86.62 87 ASN A N 1
ATOM 678 C CA . ASN A 1 87 ? -13.664 -5.183 4.251 1.00 86.62 87 ASN A CA 1
ATOM 679 C C . ASN A 1 87 ? -13.071 -6.341 5.088 1.00 86.62 87 ASN A C 1
ATOM 681 O O . ASN A 1 87 ? -12.992 -7.479 4.636 1.00 86.62 87 ASN A O 1
ATOM 685 N N . GLY A 1 88 ? -12.634 -6.042 6.317 1.00 85.00 88 GLY A N 1
ATOM 686 C CA . GLY A 1 88 ? -12.047 -7.024 7.242 1.00 85.00 88 GLY A CA 1
ATOM 687 C C . GLY A 1 88 ? -10.542 -7.263 7.072 1.00 85.00 88 GLY A C 1
ATOM 688 O O . GLY A 1 88 ? -9.941 -7.929 7.912 1.00 85.00 88 GLY A O 1
ATOM 689 N N . TRP A 1 89 ? -9.913 -6.681 6.051 1.00 87.88 89 TRP A N 1
ATOM 690 C CA . TRP A 1 89 ? -8.465 -6.707 5.855 1.00 87.88 89 TRP A CA 1
ATOM 691 C C . TRP A 1 89 ? -7.799 -5.578 6.631 1.00 87.88 89 TRP A C 1
ATOM 693 O O . TRP A 1 89 ? -8.211 -4.427 6.507 1.00 87.88 89 TRP A O 1
ATOM 703 N N . VAL A 1 90 ? -6.754 -5.894 7.397 1.00 90.50 90 VAL A N 1
ATOM 704 C CA . VAL A 1 90 ? -5.908 -4.901 8.075 1.00 90.50 90 VAL A CA 1
ATOM 705 C C . VAL A 1 90 ? -4.681 -4.650 7.210 1.00 90.50 90 VAL A C 1
ATOM 707 O O . VAL A 1 90 ? -3.876 -5.554 7.004 1.00 90.50 90 VAL A O 1
ATOM 710 N N . LEU A 1 91 ? -4.552 -3.426 6.709 1.00 92.56 91 LEU A N 1
ATOM 711 C CA . LEU A 1 91 ? -3.503 -3.016 5.778 1.00 92.56 91 LEU A CA 1
ATOM 712 C C . LEU A 1 91 ? -2.769 -1.799 6.330 1.00 92.56 91 LEU A C 1
ATOM 714 O O . LEU A 1 91 ? -3.359 -0.963 7.012 1.00 92.56 91 LEU A O 1
ATOM 718 N N . SER A 1 92 ? -1.495 -1.650 5.999 1.00 95.31 92 SER A N 1
ATOM 719 C CA . SER A 1 92 ? -0.775 -0.393 6.192 1.00 95.31 92 SER A CA 1
ATOM 720 C C . SER A 1 92 ? -1.333 0.699 5.260 1.00 95.31 92 SER A C 1
ATOM 722 O O . SER A 1 92 ? -1.852 0.411 4.177 1.00 95.31 92 SER A O 1
ATOM 724 N N . GLU A 1 93 ? -1.203 1.978 5.638 1.00 94.38 93 GLU A N 1
ATOM 725 C CA . GLU A 1 93 ? -1.558 3.087 4.736 1.00 94.38 93 GLU A CA 1
ATOM 726 C C . GLU A 1 93 ? -0.797 3.017 3.399 1.00 94.38 93 GLU A C 1
ATOM 728 O O . GLU A 1 93 ? -1.364 3.290 2.338 1.00 94.38 93 GLU A O 1
ATOM 733 N N . THR A 1 94 ? 0.478 2.625 3.427 1.00 94.25 94 THR A N 1
ATOM 734 C CA . THR A 1 94 ? 1.277 2.377 2.219 1.00 94.25 94 THR A CA 1
ATOM 735 C C . THR A 1 94 ? 0.699 1.238 1.375 1.00 94.25 94 THR A C 1
ATOM 737 O O . THR A 1 94 ? 0.578 1.400 0.162 1.00 94.25 94 THR A O 1
ATOM 740 N N . GLU A 1 95 ? 0.303 0.113 1.981 1.00 93.56 95 GLU A N 1
ATOM 741 C CA . GLU A 1 95 ? -0.274 -1.030 1.250 1.00 93.56 95 GLU A CA 1
ATOM 742 C C . GLU A 1 95 ? -1.570 -0.649 0.540 1.00 93.56 95 GLU A C 1
ATOM 744 O O . GLU A 1 95 ? -1.704 -0.877 -0.661 1.00 93.56 95 GLU A O 1
ATOM 749 N N . VAL A 1 96 ? -2.498 0.007 1.241 1.00 93.50 96 VAL A N 1
ATOM 750 C CA . VAL A 1 96 ? -3.770 0.403 0.624 1.00 93.50 96 VAL A CA 1
ATOM 751 C C . VAL A 1 96 ? -3.565 1.459 -0.470 1.00 93.50 96 VAL A C 1
ATOM 753 O O . VAL A 1 96 ? -4.250 1.442 -1.494 1.00 93.50 96 VAL A O 1
ATOM 756 N N . THR A 1 97 ? -2.565 2.335 -0.318 1.00 93.56 97 THR A N 1
ATOM 757 C CA . THR A 1 97 ? -2.185 3.306 -1.358 1.00 93.56 97 THR A CA 1
ATOM 758 C C . THR A 1 97 ? -1.640 2.604 -2.605 1.00 93.56 97 THR A C 1
ATOM 760 O O . THR A 1 97 ? -1.976 2.996 -3.721 1.00 93.56 97 THR A O 1
ATOM 763 N N . LEU A 1 98 ? -0.859 1.532 -2.445 1.00 91.75 98 LEU A N 1
ATOM 764 C CA . LEU A 1 98 ? -0.385 0.707 -3.563 1.00 91.75 98 LEU A CA 1
ATOM 765 C C . LEU A 1 98 ? -1.520 -0.049 -4.252 1.00 91.75 98 LEU A C 1
ATOM 767 O O . LEU A 1 98 ? -1.584 -0.044 -5.479 1.00 91.75 98 LEU A O 1
ATOM 771 N N . CYS A 1 99 ? -2.448 -0.627 -3.486 1.00 91.56 99 CYS A N 1
ATOM 772 C CA . CYS A 1 99 ? -3.668 -1.236 -4.023 1.00 91.56 99 CYS A CA 1
ATOM 773 C C . CYS A 1 99 ? -4.484 -0.228 -4.847 1.00 91.56 99 CYS A C 1
ATOM 775 O O . CYS A 1 99 ? -5.008 -0.549 -5.910 1.00 91.56 99 CYS A O 1
ATOM 777 N N . THR A 1 100 ? -4.542 1.022 -4.389 1.00 92.19 100 THR A N 1
ATOM 778 C CA . THR A 1 100 ? -5.205 2.115 -5.111 1.00 92.19 100 THR A CA 1
ATOM 779 C C . THR A 1 100 ? -4.465 2.465 -6.407 1.00 92.19 100 THR A C 1
ATOM 781 O O . THR A 1 100 ? -5.089 2.645 -7.449 1.00 92.19 100 THR A O 1
ATOM 784 N N . LEU A 1 101 ? -3.131 2.522 -6.374 1.00 90.19 101 LEU A N 1
ATOM 785 C CA . LEU A 1 101 ? -2.296 2.751 -7.560 1.00 90.19 101 LEU A CA 1
ATOM 786 C C . LEU A 1 101 ? -2.426 1.630 -8.600 1.00 90.19 101 LEU A C 1
ATOM 788 O O . LEU A 1 101 ? -2.409 1.927 -9.792 1.00 90.19 101 LEU A O 1
ATOM 792 N N . ALA A 1 102 ? -2.645 0.383 -8.175 1.00 88.38 102 ALA A N 1
ATOM 793 C CA . ALA A 1 102 ? -2.865 -0.761 -9.068 1.00 88.38 102 ALA A CA 1
ATOM 794 C C . ALA A 1 102 ? -4.120 -0.635 -9.957 1.00 88.38 102 ALA A C 1
ATOM 796 O O . ALA A 1 102 ? -4.276 -1.384 -10.921 1.00 88.38 102 ALA A O 1
ATOM 797 N N . LEU A 1 103 ? -5.038 0.284 -9.634 1.00 87.06 103 LEU A N 1
ATOM 798 C CA . LEU A 1 103 ? -6.195 0.613 -10.477 1.00 87.06 103 LEU A CA 1
ATOM 799 C C . LEU A 1 103 ? -5.839 1.529 -11.649 1.00 87.06 103 LEU A C 1
ATOM 801 O O . LEU A 1 103 ? -6.610 1.636 -12.600 1.00 87.06 103 LEU A O 1
ATOM 805 N N . THR A 1 104 ? -4.717 2.238 -11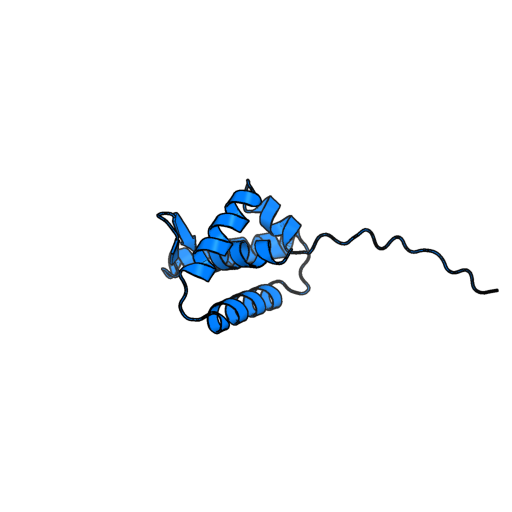.541 1.00 78.25 104 THR A N 1
ATOM 806 C CA . THR A 1 104 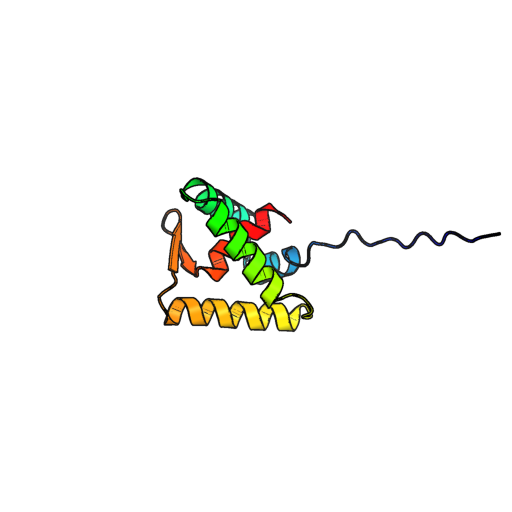? -4.263 3.222 -12.531 1.00 78.25 104 THR A CA 1
ATOM 807 C C . THR A 1 104 ? -3.210 2.665 -13.485 1.00 78.25 104 THR A C 1
ATOM 809 O O . THR A 1 104 ? -2.778 3.398 -14.372 1.00 78.25 104 THR A O 1
ATOM 812 N N . SER A 1 105 ? -2.801 1.404 -13.289 1.00 59.12 105 SER A N 1
ATOM 813 C CA . SER A 1 105 ? -1.715 0.733 -14.005 1.00 59.12 105 SER A CA 1
ATOM 814 C C . SER A 1 105 ? -2.165 -0.437 -14.882 1.00 59.12 105 SER A C 1
ATOM 816 O O . SER A 1 105 ? -2.884 -1.355 -14.401 1.00 59.12 105 SER A O 1
#

Secondary structure (DSSP, 8-state):
--------------TTHHHHHHH-S-HHHHHHHHHHHHHH-S-HHHHHHHHHHHHHHHTT--HHHHHHHHHHHHHHHHHTT-EEEETTEEEEHHHHHHHHHTT--